Protein AF-X0WHH7-F1 (afdb_monomer)

Foldseek 3Di:
DFEAQAPVSLVVCVVCVVVVAQEEYDHPDPDHHPCLVVDQADPPVRDGSCVVRVVSRVCLVPDPSYHD

Secondary structure (DSSP, 8-state):
-EE--BHHHHHHHHHHHHTT--EEEE-SSSSSBGGGGG-SEETTTTEEHHHHHHHHHHHHHH-TTEE-

Radius of gyration: 12.02 Å; Cα contacts (8 Å, |Δi|>4): 99; chains: 1; bounding box: 30×26×27 Å

Solvent-accessible surface area (backbone atoms only — not comparable to full-atom values): 3962 Å² total; per-residue (Å²): 112,43,81,42,34,24,66,67,38,47,49,54,46,53,58,42,38,76,74,72,38,78,30,41,45,46,55,92,55,103,62,74,34,50,73,55,65,73,40,70,56,36,85,90,81,59,45,50,29,50,73,69,44,49,62,55,54,52,48,52,75,68,34,89,48,46,48,115

Nearest PDB structures (foldseek):
  7bke-assembly1_a  TM=9.960E-01  e=7.363E-08  Methanospirillum hungatei JF-1
  5odr-assembly1_A  TM=9.957E-01  e=1.112E-07  Methanothermococcus thermolithotrophicus DSM 2095
  7bkd-assembly1_a  TM=9.953E-01  e=1.112E-07  Methanospirillum hungatei JF-1
  1vrq-assembly1_A  TM=8.148E-01  e=3.240E-02  Corynebacterium sp. U-96
  2gah-assembly1_A  TM=8.046E-01  e=6.015E-02  Stenotrophomonas maltophilia

Organism: NCBI:txid412755

Mean predicted aligned error: 2.41 Å

Sequence (68 aa):
MVIGAGIAGIQTSLDLTELGLKVYLVEKTPSIGGRMAQLDKTFPTNDCSLCILAPKMVEVFRNPNIEL

InterPro domains:
  IPR036188 FAD/NAD(P)-binding domain superfamily [G3DSA:3.50.50.60] (1-64)
  IPR039650 H(2):CoB-CoM heterodisulfide,ferredoxin reductase subunit A-like [PTHR43498] (1-62)

pLDDT: mean 96.18, std 1.32, range [90.44, 98.0]

Structure (mmCIF, N/CA/C/O backbone):
data_AF-X0WHH7-F1
#
_entry.id   AF-X0WHH7-F1
#
loop_
_atom_site.group_PDB
_atom_site.id
_atom_site.type_symbol
_atom_site.label_atom_id
_atom_site.label_alt_id
_atom_site.label_comp_id
_atom_site.label_asym_id
_a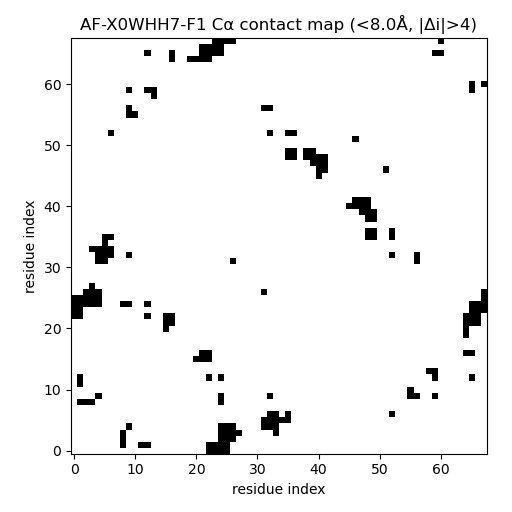tom_site.label_entity_id
_atom_site.label_seq_id
_atom_site.pdbx_PDB_ins_code
_atom_site.Cartn_x
_atom_site.Cartn_y
_atom_site.Cartn_z
_atom_site.occupancy
_atom_site.B_iso_or_equiv
_atom_site.auth_seq_id
_atom_site.auth_comp_id
_atom_site.auth_asym_id
_atom_site.auth_atom_id
_atom_site.pdbx_PDB_model_num
ATOM 1 N N . MET A 1 1 ? -11.793 1.900 3.460 1.00 93.12 1 MET A N 1
ATOM 2 C CA . MET A 1 1 ? -11.490 0.547 2.944 1.00 93.12 1 MET A CA 1
ATOM 3 C C . MET A 1 1 ? -10.665 0.709 1.680 1.00 93.12 1 MET A C 1
ATOM 5 O O . MET A 1 1 ? -11.050 1.512 0.839 1.00 93.12 1 MET A O 1
ATOM 9 N N . VAL A 1 2 ? -9.547 -0.003 1.577 1.00 97.31 2 VAL A N 1
ATOM 10 C CA . VAL A 1 2 ? -8.605 0.011 0.452 1.00 97.31 2 VAL A CA 1
ATOM 11 C C . VAL A 1 2 ? -8.481 -1.420 -0.068 1.00 97.31 2 VAL A C 1
ATOM 13 O O . VAL A 1 2 ? -8.343 -2.352 0.721 1.00 97.31 2 VAL A O 1
ATOM 16 N N . ILE A 1 3 ? -8.566 -1.602 -1.387 1.00 97.38 3 ILE A N 1
ATOM 17 C CA . ILE A 1 3 ? -8.492 -2.918 -2.034 1.00 97.38 3 ILE A CA 1
ATOM 18 C C . ILE A 1 3 ? -7.221 -2.971 -2.884 1.00 97.38 3 ILE A C 1
ATOM 20 O O . ILE A 1 3 ? -7.069 -2.193 -3.825 1.00 97.38 3 ILE A O 1
ATOM 24 N N . GLY A 1 4 ? -6.337 -3.909 -2.555 1.00 97.25 4 GLY A N 1
ATOM 25 C CA . GLY A 1 4 ? -5.016 -4.098 -3.146 1.00 97.25 4 GLY A CA 1
ATOM 26 C C . GLY A 1 4 ? -3.915 -3.429 -2.323 1.00 97.25 4 GLY A C 1
ATOM 27 O O . GLY A 1 4 ? -3.832 -2.206 -2.250 1.00 97.25 4 GLY A O 1
ATOM 28 N N . ALA A 1 5 ? -3.008 -4.227 -1.770 1.00 97.12 5 ALA A N 1
ATOM 29 C CA . ALA A 1 5 ? -1.876 -3.805 -0.953 1.00 97.12 5 ALA A CA 1
ATOM 30 C C . ALA A 1 5 ? -0.564 -3.735 -1.754 1.00 97.12 5 ALA A C 1
ATOM 32 O O . ALA A 1 5 ? 0.494 -4.166 -1.299 1.00 97.12 5 ALA A O 1
ATOM 33 N N . GLY A 1 6 ? -0.612 -3.171 -2.964 1.00 97.12 6 GLY A N 1
ATOM 34 C CA . GLY A 1 6 ? 0.591 -2.688 -3.652 1.00 97.12 6 GLY A CA 1
ATOM 35 C C . GLY A 1 6 ? 1.110 -1.381 -3.038 1.00 97.12 6 GLY A C 1
ATOM 36 O O . GLY A 1 6 ? 0.501 -0.844 -2.117 1.00 97.12 6 GLY A O 1
ATOM 37 N N . ILE A 1 7 ? 2.188 -0.810 -3.590 1.00 97.25 7 ILE A N 1
ATOM 38 C CA . ILE A 1 7 ? 2.755 0.465 -3.097 1.00 97.25 7 ILE A CA 1
ATOM 39 C C . ILE A 1 7 ? 1.715 1.593 -2.994 1.00 97.25 7 ILE A C 1
ATO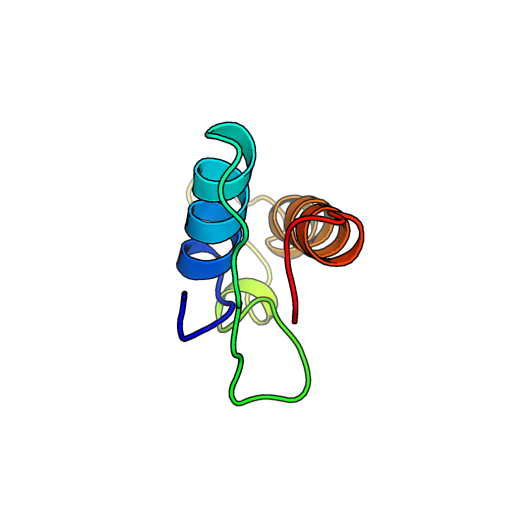M 41 O O . ILE A 1 7 ? 1.720 2.341 -2.022 1.00 97.25 7 ILE A O 1
ATOM 45 N N . ALA A 1 8 ? 0.785 1.668 -3.951 1.00 97.56 8 ALA A N 1
ATOM 46 C CA . ALA A 1 8 ? -0.292 2.652 -3.936 1.00 97.56 8 ALA A CA 1
ATOM 47 C C . ALA A 1 8 ? -1.244 2.443 -2.746 1.00 97.56 8 ALA A C 1
ATOM 49 O O . ALA A 1 8 ? -1.470 3.373 -1.982 1.00 97.56 8 ALA A O 1
ATOM 50 N N . GLY A 1 9 ? -1.756 1.224 -2.546 1.00 97.38 9 GLY A N 1
ATOM 51 C CA . GLY A 1 9 ? -2.695 0.936 -1.458 1.00 97.38 9 GLY A CA 1
ATOM 52 C C . GLY A 1 9 ? -2.061 1.019 -0.071 1.00 97.38 9 GLY A C 1
ATOM 53 O O . GLY A 1 9 ? -2.700 1.497 0.865 1.00 97.38 9 GLY A O 1
ATOM 54 N N . ILE A 1 10 ? -0.789 0.628 0.048 1.00 97.50 10 ILE A N 1
ATOM 55 C CA . ILE A 1 10 ? 0.021 0.825 1.257 1.00 97.50 10 ILE A CA 1
ATOM 56 C C . ILE A 1 10 ? 0.089 2.318 1.592 1.00 97.50 10 ILE A C 1
ATOM 58 O O . ILE A 1 10 ? -0.272 2.700 2.701 1.00 97.50 10 ILE A O 1
ATOM 62 N N . GLN A 1 11 ? 0.472 3.168 0.631 1.00 97.62 11 GLN A N 1
ATOM 63 C CA . GLN A 1 11 ? 0.581 4.607 0.875 1.00 97.62 11 GLN A CA 1
ATOM 64 C C . GLN A 1 11 ? -0.771 5.234 1.217 1.00 97.62 11 GLN A C 1
ATOM 66 O O . GLN A 1 11 ? -0.881 5.924 2.222 1.00 97.62 11 GLN A O 1
ATOM 71 N N . THR A 1 12 ? -1.819 4.929 0.446 1.00 97.75 12 THR A N 1
ATOM 72 C CA . THR A 1 12 ? -3.170 5.434 0.721 1.00 97.75 12 THR A CA 1
ATOM 73 C C . THR A 1 12 ? -3.649 5.039 2.117 1.00 97.75 12 THR A C 1
ATOM 75 O O . THR A 1 12 ? -4.310 5.827 2.782 1.00 97.75 12 THR A O 1
ATOM 78 N N . SER A 1 13 ? -3.318 3.831 2.580 1.00 97.56 13 SER A N 1
ATOM 79 C CA . SER A 1 13 ? -3.697 3.388 3.923 1.00 97.56 13 SER A CA 1
ATOM 80 C C . SER A 1 13 ? -2.967 4.178 5.005 1.00 97.56 13 SER A C 1
ATOM 82 O O . SER A 1 13 ? -3.613 4.623 5.948 1.00 97.56 13 SER A O 1
ATOM 84 N N . LEU A 1 14 ? -1.660 4.404 4.847 1.00 97.19 14 LEU A N 1
ATOM 85 C CA . LEU A 1 14 ? -0.875 5.222 5.776 1.00 97.19 14 LEU A CA 1
ATOM 86 C C . LEU A 1 14 ? -1.408 6.661 5.837 1.00 97.19 14 LEU A C 1
ATOM 88 O O . LEU A 1 14 ? -1.752 7.122 6.924 1.00 97.19 14 LEU A O 1
ATOM 92 N N . ASP A 1 15 ? -1.612 7.304 4.684 1.00 97.50 15 ASP A N 1
ATOM 93 C CA . ASP A 1 15 ? -2.123 8.680 4.598 1.00 97.50 15 ASP A CA 1
ATOM 94 C C . ASP A 1 15 ? -3.499 8.822 5.275 1.00 97.50 15 ASP A C 1
ATOM 96 O O . ASP A 1 15 ? -3.763 9.775 6.005 1.00 97.50 15 ASP A O 1
ATOM 100 N N . LEU A 1 16 ? -4.395 7.847 5.082 1.00 96.81 16 LEU A N 1
ATOM 101 C CA . LEU A 1 16 ? -5.708 7.849 5.734 1.00 96.81 16 LEU A CA 1
ATOM 102 C C . LEU A 1 16 ? -5.597 7.674 7.255 1.00 96.81 16 LEU A C 1
ATOM 104 O O . LEU A 1 16 ? -6.376 8.281 7.992 1.00 96.81 16 LEU A O 1
ATOM 108 N N . THR A 1 17 ? -4.638 6.882 7.742 1.00 96.50 17 THR A N 1
ATOM 109 C CA . THR A 1 17 ? -4.423 6.752 9.190 1.00 96.50 17 THR A CA 1
ATOM 110 C C . THR A 1 17 ? -3.808 7.989 9.831 1.00 96.50 17 THR A C 1
ATOM 112 O O . THR A 1 17 ? -4.122 8.266 10.988 1.00 96.50 17 THR A O 1
ATOM 115 N N . GLU A 1 18 ? -3.011 8.772 9.100 1.00 95.44 18 GLU A N 1
ATOM 116 C CA . GLU A 1 18 ? -2.522 10.075 9.573 1.00 95.44 18 GLU A CA 1
ATOM 117 C C . GLU A 1 18 ? -3.672 11.070 9.791 1.00 95.44 18 GLU A C 1
ATOM 119 O O . GLU A 1 18 ? -3.621 11.896 10.701 1.00 95.44 18 GLU A O 1
ATOM 124 N N . LEU A 1 19 ? -4.765 10.934 9.031 1.00 95.75 19 LEU A N 1
ATOM 125 C CA . LEU A 1 19 ? -6.010 11.686 9.230 1.00 95.75 19 LEU A CA 1
ATOM 126 C C . LEU A 1 19 ? -6.871 11.154 10.394 1.00 95.75 19 LEU A C 1
ATOM 128 O O . LEU A 1 19 ? -7.975 11.649 10.621 1.00 95.75 19 LEU A O 1
ATOM 132 N N . GLY A 1 20 ? -6.399 10.140 11.126 1.00 95.31 20 GLY A N 1
ATOM 133 C CA . GLY A 1 20 ? -7.113 9.526 12.247 1.00 95.31 20 GLY A CA 1
ATOM 134 C C . GLY A 1 20 ? -8.232 8.566 11.834 1.00 95.31 20 GLY A C 1
ATOM 135 O O . GLY A 1 20 ? -9.081 8.224 12.658 1.00 95.31 20 GLY A O 1
ATOM 136 N N . LEU A 1 21 ? -8.267 8.129 10.570 1.00 96.25 21 LEU A N 1
ATOM 137 C CA . LEU A 1 21 ? -9.280 7.198 10.072 1.00 96.25 21 LEU A CA 1
ATOM 138 C C . LEU A 1 21 ? -8.828 5.746 10.261 1.00 96.25 21 LEU A C 1
ATOM 140 O O . LEU A 1 21 ? -7.683 5.398 9.978 1.00 96.25 21 LEU A O 1
ATOM 144 N N . LYS A 1 22 ? -9.756 4.871 10.667 1.00 97.00 22 LYS A N 1
ATOM 145 C CA . LYS A 1 22 ? -9.529 3.420 10.642 1.00 97.00 22 LYS A CA 1
ATOM 146 C C . LYS A 1 22 ? -9.602 2.911 9.199 1.00 97.00 22 LYS A C 1
ATOM 148 O O . LYS A 1 22 ? -10.574 3.179 8.485 1.00 97.00 22 LYS A O 1
ATOM 153 N N . VAL A 1 23 ? -8.602 2.145 8.777 1.00 98.00 23 VAL A N 1
ATOM 154 C CA . VAL A 1 23 ? -8.482 1.613 7.417 1.00 98.00 23 VAL A CA 1
ATOM 155 C C . VAL A 1 23 ? -8.547 0.091 7.443 1.00 98.00 23 VAL A C 1
ATOM 157 O O . VAL A 1 23 ? -7.875 -0.557 8.230 1.00 98.00 23 VAL A O 1
ATOM 160 N N . TYR A 1 24 ? -9.341 -0.475 6.539 1.00 97.81 24 TYR A N 1
ATOM 161 C CA . TYR A 1 24 ? -9.311 -1.900 6.210 1.00 97.81 24 TYR A CA 1
ATOM 162 C C . TYR A 1 24 ? -8.569 -2.043 4.884 1.00 97.81 24 TYR A C 1
ATOM 164 O O . TYR A 1 24 ? -9.028 -1.459 3.893 1.00 97.81 24 TYR A O 1
ATOM 172 N N . LEU A 1 25 ? -7.440 -2.747 4.875 1.00 97.56 25 LEU A N 1
ATOM 173 C CA . LEU A 1 25 ? -6.582 -2.961 3.713 1.00 97.56 25 LEU A CA 1
ATOM 174 C C . LEU A 1 25 ? -6.663 -4.426 3.285 1.00 97.56 25 LEU A C 1
ATOM 176 O O . LEU A 1 25 ? -6.085 -5.289 3.922 1.00 97.56 25 LEU A O 1
ATOM 180 N N . VAL A 1 26 ? -7.347 -4.697 2.176 1.00 97.31 26 VAL A N 1
ATOM 181 C CA . VAL A 1 26 ? -7.578 -6.068 1.701 1.00 97.31 26 VAL A CA 1
ATOM 182 C C . VAL A 1 26 ? -6.623 -6.398 0.561 1.00 97.31 26 VAL A C 1
ATOM 184 O O . VAL A 1 26 ? -6.623 -5.707 -0.458 1.00 97.31 26 VAL A O 1
ATOM 187 N N . GLU A 1 27 ? -5.860 -7.482 0.684 1.00 97.19 27 GLU A N 1
ATOM 188 C CA . GLU A 1 27 ? -5.008 -8.019 -0.385 1.00 97.19 27 GLU A CA 1
ATOM 189 C C . GLU A 1 27 ? -5.486 -9.406 -0.826 1.00 97.19 27 GLU A C 1
ATOM 191 O O . GLU A 1 27 ? -5.913 -10.233 -0.025 1.00 97.19 27 GLU A O 1
ATOM 196 N N . LYS A 1 28 ? -5.430 -9.658 -2.136 1.00 96.56 28 LYS A N 1
ATOM 197 C CA . LYS A 1 28 ? -5.801 -10.939 -2.735 1.00 96.56 28 LYS A CA 1
ATOM 198 C C . LYS A 1 28 ? -4.741 -12.008 -2.475 1.00 96.56 28 LYS A C 1
ATOM 200 O O . LYS A 1 28 ? -5.085 -13.180 -2.333 1.00 96.56 28 LYS A O 1
ATOM 205 N N . THR A 1 29 ? -3.461 -11.643 -2.513 1.00 95.69 29 THR A N 1
ATOM 206 C CA . THR A 1 29 ? -2.352 -12.581 -2.299 1.00 95.69 29 THR A CA 1
ATOM 207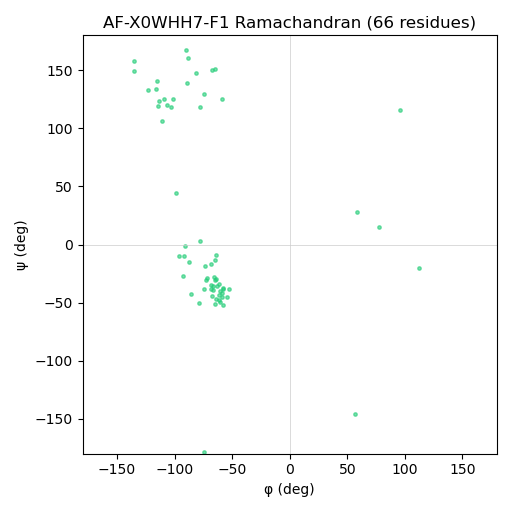 C C . THR A 1 29 ? -1.970 -12.714 -0.823 1.00 95.69 29 THR A C 1
ATOM 209 O O . THR A 1 29 ? -2.236 -11.811 -0.041 1.00 95.69 29 THR A O 1
ATOM 212 N N . PRO A 1 30 ? -1.271 -13.794 -0.420 1.00 95.25 30 PRO A N 1
ATOM 213 C CA . PRO A 1 30 ? -0.849 -13.983 0.975 1.00 95.25 30 PRO A CA 1
ATOM 214 C C . PRO A 1 30 ? 0.149 -12.940 1.505 1.00 95.25 30 PRO A C 1
ATOM 216 O O . PRO A 1 30 ? 0.481 -12.960 2.685 1.00 95.25 30 PRO A O 1
ATOM 219 N N . SER A 1 31 ? 0.689 -12.085 0.634 1.00 94.62 31 SER A N 1
ATOM 220 C CA . SER A 1 31 ? 1.669 -11.062 0.983 1.00 94.62 31 SER A CA 1
ATOM 221 C C . SER A 1 31 ? 1.316 -9.732 0.328 1.00 94.62 31 SER A C 1
ATOM 223 O O . SER A 1 31 ? 0.767 -9.702 -0.777 1.00 94.62 31 SER A O 1
ATOM 225 N N . ILE A 1 32 ? 1.678 -8.645 1.006 1.00 95.75 32 ILE A N 1
ATOM 226 C CA . ILE A 1 32 ? 1.554 -7.269 0.525 1.00 95.75 32 ILE A CA 1
ATOM 227 C C . ILE A 1 32 ? 2.822 -6.839 -0.233 1.00 95.75 32 ILE A C 1
ATOM 229 O O . ILE A 1 32 ? 3.850 -7.511 -0.204 1.00 95.75 32 ILE A O 1
ATOM 233 N N . GLY A 1 33 ? 2.756 -5.712 -0.936 1.00 95.19 33 GLY A N 1
ATOM 234 C CA . GLY A 1 33 ? 3.848 -5.139 -1.731 1.00 95.19 33 GLY A CA 1
ATOM 235 C C . GLY A 1 33 ? 3.595 -5.159 -3.243 1.00 95.19 33 GLY A C 1
ATOM 236 O O . GLY A 1 33 ? 4.155 -4.344 -3.984 1.00 95.19 33 GLY A O 1
ATOM 237 N N . GLY A 1 34 ? 2.689 -6.020 -3.716 1.00 96.12 34 GLY A N 1
ATOM 238 C CA . GLY A 1 34 ? 2.270 -6.090 -5.118 1.00 96.12 34 GLY A CA 1
ATOM 239 C C . GLY A 1 34 ? 3.435 -6.325 -6.089 1.00 96.12 34 GLY A C 1
ATOM 240 O O . GLY A 1 34 ? 4.407 -7.006 -5.774 1.00 96.12 34 GLY A O 1
ATOM 241 N N . ARG A 1 35 ? 3.357 -5.739 -7.291 1.00 96.44 35 ARG A N 1
ATOM 242 C CA . ARG A 1 35 ? 4.409 -5.895 -8.317 1.00 96.44 35 ARG A CA 1
ATOM 243 C C . ARG A 1 35 ? 5.744 -5.270 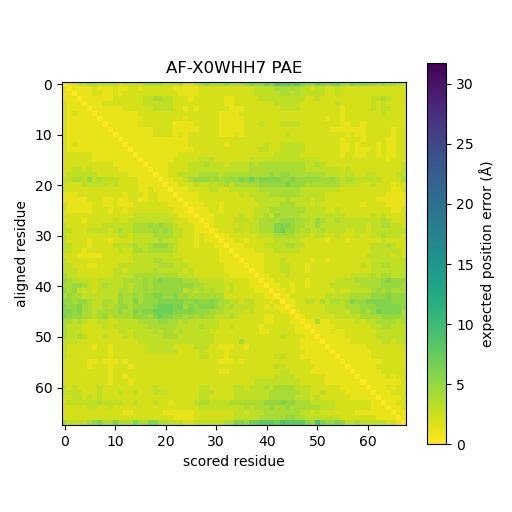-7.925 1.00 96.44 35 ARG A C 1
ATOM 245 O O . ARG A 1 35 ? 6.779 -5.732 -8.383 1.00 96.44 35 ARG A O 1
ATOM 252 N N . MET A 1 36 ? 5.729 -4.230 -7.093 1.00 95.94 36 MET A N 1
ATOM 253 C CA . MET A 1 36 ? 6.954 -3.539 -6.697 1.00 95.94 36 MET A CA 1
ATOM 254 C C . MET A 1 36 ? 7.893 -4.464 -5.916 1.00 95.94 36 MET A C 1
ATOM 256 O O . MET A 1 36 ? 9.095 -4.415 -6.139 1.00 95.94 36 MET A O 1
ATOM 260 N N . ALA A 1 37 ? 7.343 -5.369 -5.100 1.00 95.88 37 ALA A N 1
ATOM 261 C CA . ALA A 1 37 ? 8.113 -6.379 -4.372 1.00 95.88 37 ALA A CA 1
ATOM 262 C C . ALA A 1 37 ? 8.811 -7.412 -5.282 1.00 95.88 37 ALA A C 1
ATOM 264 O O . ALA A 1 37 ? 9.658 -8.165 -4.814 1.00 95.88 37 ALA A O 1
ATOM 265 N N . GLN A 1 38 ? 8.448 -7.472 -6.567 1.00 95.50 38 GLN A N 1
ATOM 266 C CA . GLN A 1 38 ? 9.033 -8.387 -7.553 1.00 95.50 38 GLN A CA 1
ATOM 267 C C . GLN A 1 38 ? 10.144 -7.727 -8.384 1.00 95.50 38 GLN A C 1
ATOM 269 O O . GLN A 1 38 ? 10.821 -8.410 -9.150 1.00 95.50 38 GLN A O 1
ATOM 274 N N . LEU A 1 39 ? 10.312 -6.405 -8.282 1.00 96.12 39 LEU A N 1
ATOM 275 C CA . LEU A 1 39 ? 11.349 -5.671 -9.004 1.00 96.12 39 LEU A CA 1
ATOM 276 C C . LEU A 1 39 ? 12.680 -5.784 -8.260 1.00 96.12 39 LEU A C 1
ATOM 278 O O . LEU A 1 39 ? 12.694 -5.786 -7.038 1.00 96.12 39 LEU A O 1
ATOM 282 N N . ASP A 1 40 ? 13.803 -5.795 -8.974 1.00 94.94 40 ASP A N 1
ATOM 283 C CA . ASP A 1 40 ? 15.120 -5.672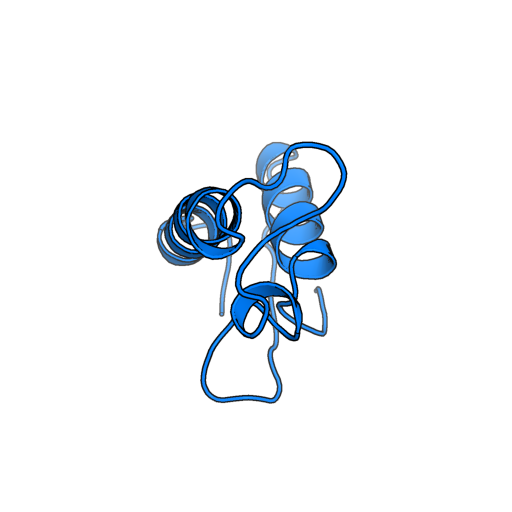 -8.331 1.00 94.94 40 ASP A CA 1
ATOM 284 C C . ASP A 1 40 ? 15.402 -4.205 -7.967 1.00 94.94 40 ASP A C 1
ATOM 286 O O . ASP A 1 40 ? 15.691 -3.867 -6.819 1.00 94.94 40 ASP A O 1
ATOM 290 N N . LYS A 1 41 ? 15.220 -3.298 -8.936 1.00 95.62 41 LYS A N 1
ATOM 291 C CA . LYS A 1 41 ? 15.536 -1.871 -8.794 1.00 95.62 41 LYS A CA 1
ATOM 292 C C . LYS A 1 41 ? 14.451 -0.959 -9.347 1.00 95.62 41 LYS A C 1
ATOM 294 O O . LYS A 1 41 ? 13.682 -1.357 -10.223 1.00 95.62 41 LYS A O 1
ATOM 299 N N . THR A 1 42 ? 14.420 0.282 -8.867 1.00 93.88 42 THR A N 1
ATOM 300 C CA . THR A 1 42 ? 13.502 1.323 -9.346 1.00 93.88 42 THR A CA 1
ATOM 301 C C . THR A 1 42 ? 14.243 2.455 -10.046 1.00 93.88 42 THR A C 1
ATOM 303 O O . THR A 1 42 ? 15.101 3.109 -9.459 1.00 93.88 42 THR A O 1
ATOM 306 N N . PHE A 1 43 ? 13.881 2.729 -11.298 1.00 94.62 43 PHE A N 1
ATOM 307 C CA . PHE A 1 43 ? 14.297 3.950 -11.996 1.00 94.62 43 PHE A CA 1
ATOM 308 C C . PHE A 1 43 ? 13.688 5.195 -11.306 1.00 94.62 43 PHE A C 1
ATOM 310 O O . PHE A 1 43 ? 12.586 5.091 -10.762 1.00 94.62 43 PHE A O 1
ATOM 317 N N . PRO A 1 44 ? 14.331 6.380 -11.359 1.00 95.25 44 PRO A N 1
ATOM 318 C CA . PRO A 1 44 ? 15.631 6.684 -11.973 1.00 95.25 44 PRO A CA 1
ATOM 319 C C . PRO A 1 44 ? 16.832 6.465 -11.050 1.00 95.25 44 PRO A C 1
ATOM 321 O O . PRO A 1 44 ? 17.961 6.431 -11.530 1.00 95.25 44 PRO A O 1
ATOM 324 N N . THR A 1 45 ? 16.605 6.334 -9.745 1.00 94.44 45 THR A N 1
ATOM 325 C CA . THR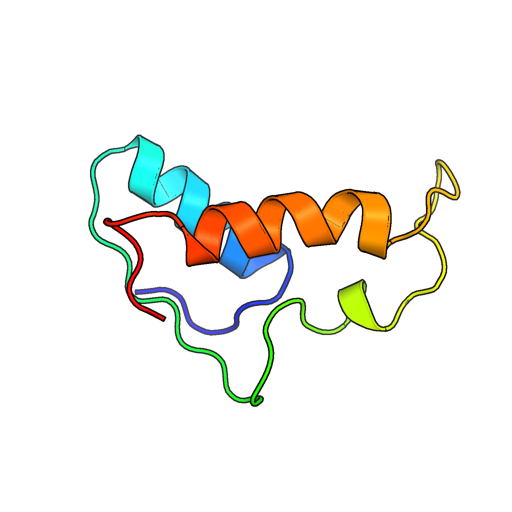 A 1 45 ? 17.677 6.264 -8.743 1.00 94.44 45 THR A CA 1
ATOM 326 C C . THR A 1 45 ? 18.415 4.927 -8.753 1.00 94.44 45 THR A C 1
ATOM 328 O O . THR A 1 45 ? 19.548 4.852 -8.291 1.00 94.44 45 THR A O 1
ATOM 331 N N . ASN A 1 46 ? 17.810 3.886 -9.336 1.00 94.44 46 ASN A N 1
ATOM 332 C CA . ASN A 1 46 ? 18.294 2.505 -9.320 1.00 94.44 46 ASN A CA 1
ATOM 333 C C . ASN A 1 46 ? 18.470 1.940 -7.902 1.00 94.44 46 ASN A C 1
ATOM 335 O O . ASN A 1 46 ? 19.275 1.029 -7.689 1.00 94.44 46 ASN A O 1
ATOM 339 N N . ASP A 1 47 ? 17.680 2.440 -6.951 1.00 93.75 47 ASP A N 1
ATOM 340 C CA . ASP A 1 47 ? 17.604 1.874 -5.610 1.00 93.75 47 ASP A CA 1
ATOM 341 C C . ASP A 1 47 ? 16.965 0.488 -5.646 1.00 93.75 47 ASP A C 1
ATOM 343 O O . ASP A 1 47 ? 16.107 0.205 -6.485 1.00 93.75 47 ASP A O 1
ATOM 347 N N . CYS A 1 48 ? 17.367 -0.371 -4.709 1.00 93.62 48 CYS A N 1
ATOM 348 C CA . CYS A 1 48 ? 16.696 -1.645 -4.480 1.00 93.62 48 CYS A CA 1
ATOM 349 C C . CYS A 1 48 ? 15.223 -1.389 -4.134 1.00 93.62 48 CYS A C 1
ATOM 351 O O . CYS A 1 48 ? 14.915 -0.654 -3.190 1.00 93.62 48 CYS A O 1
ATOM 353 N N . SER A 1 49 ? 14.312 -2.010 -4.885 1.00 96.06 49 SER A N 1
ATOM 354 C CA . SER A 1 49 ? 12.867 -1.795 -4.730 1.00 96.06 49 SER A CA 1
ATOM 355 C C . SER A 1 49 ? 12.395 -2.127 -3.308 1.00 96.06 49 SER A C 1
ATOM 357 O O . SER A 1 49 ? 11.580 -1.414 -2.721 1.00 96.06 49 SER A O 1
ATOM 359 N N . LEU A 1 50 ? 12.964 -3.183 -2.723 1.00 96.06 50 LEU A N 1
ATOM 360 C CA . LEU A 1 50 ? 12.604 -3.658 -1.401 1.00 96.06 50 LEU A CA 1
ATOM 361 C C . LEU A 1 50 ? 13.132 -2.723 -0.313 1.00 96.06 50 LEU A C 1
ATOM 363 O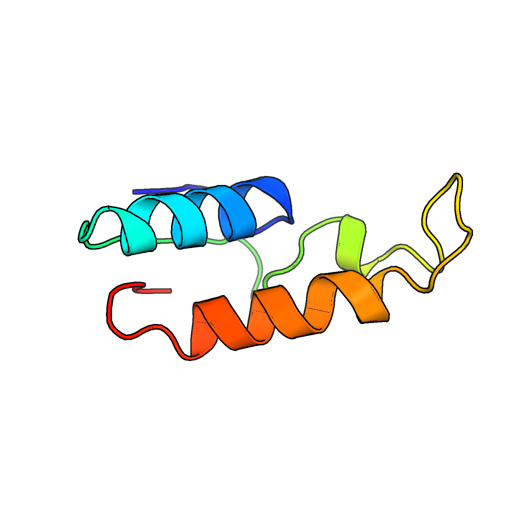 O . LEU A 1 50 ? 12.468 -2.569 0.706 1.00 96.06 50 LEU A O 1
ATOM 367 N N . CYS A 1 51 ? 14.259 -2.040 -0.534 1.00 96.12 51 CYS A N 1
ATOM 368 C CA . CYS A 1 51 ? 14.789 -1.072 0.430 1.00 96.12 51 CYS A CA 1
ATOM 369 C C . CYS A 1 51 ? 13.816 0.086 0.685 1.00 96.12 51 CYS A C 1
ATOM 371 O O . CYS A 1 51 ? 13.737 0.574 1.809 1.00 96.12 51 CYS A O 1
ATOM 373 N N . ILE A 1 52 ? 13.055 0.501 -0.330 1.00 95.94 52 ILE A N 1
ATOM 374 C CA . ILE A 1 52 ? 12.064 1.578 -0.198 1.00 95.94 52 ILE A CA 1
ATOM 375 C C . ILE A 1 52 ? 10.659 1.060 0.144 1.00 95.94 52 ILE A C 1
ATOM 377 O O . ILE A 1 52 ? 9.879 1.768 0.780 1.00 95.94 52 ILE A O 1
ATOM 381 N N . LEU A 1 53 ? 10.326 -0.176 -0.238 1.00 96.88 53 LEU A N 1
ATOM 382 C CA . LEU A 1 53 ? 9.006 -0.766 -0.010 1.00 96.88 53 LEU A CA 1
ATOM 383 C C . LEU A 1 53 ? 8.871 -1.431 1.370 1.00 96.88 53 LEU A C 1
ATOM 385 O O . LEU A 1 53 ? 7.855 -1.249 2.039 1.00 96.88 53 LEU A O 1
ATOM 389 N N . ALA A 1 54 ? 9.883 -2.180 1.813 1.00 96.81 54 ALA A N 1
ATOM 390 C CA . ALA A 1 54 ? 9.867 -2.905 3.083 1.00 96.81 54 ALA A CA 1
ATOM 391 C C . ALA A 1 54 ? 9.553 -2.028 4.309 1.00 96.81 54 ALA A C 1
ATOM 393 O O . ALA A 1 54 ? 8.714 -2.455 5.106 1.00 96.81 54 ALA A O 1
ATOM 394 N N . PRO A 1 55 ? 10.131 -0.818 4.490 1.00 97.38 55 PRO A N 1
ATOM 395 C CA . PRO A 1 55 ? 9.778 0.011 5.641 1.00 97.38 55 PRO A CA 1
ATOM 396 C C . PRO A 1 55 ? 8.287 0.369 5.657 1.00 97.38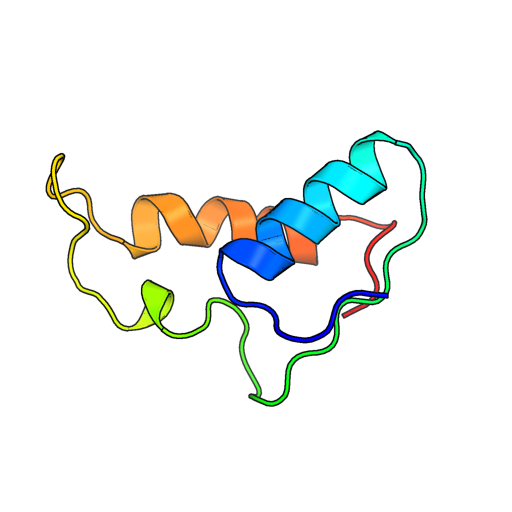 55 PRO A C 1
ATOM 398 O O . PRO A 1 55 ? 7.659 0.264 6.706 1.00 97.38 55 PRO A O 1
ATOM 401 N N . LYS A 1 56 ? 7.691 0.671 4.495 1.00 96.69 56 LYS A N 1
ATOM 402 C CA . LYS A 1 56 ? 6.254 0.970 4.384 1.00 96.69 56 LYS A CA 1
ATOM 403 C C . LYS A 1 56 ? 5.378 -0.254 4.659 1.00 96.69 56 LYS A C 1
ATOM 405 O O . LYS A 1 56 ? 4.339 -0.135 5.298 1.00 96.69 56 LYS A O 1
ATOM 410 N N . MET A 1 57 ? 5.798 -1.441 4.214 1.00 96.44 57 MET A N 1
ATOM 411 C CA . MET A 1 57 ? 5.101 -2.695 4.536 1.00 96.44 57 MET A CA 1
ATOM 412 C C . MET A 1 57 ? 5.085 -2.955 6.049 1.00 96.44 57 MET A C 1
ATOM 414 O O . MET A 1 57 ? 4.053 -3.330 6.602 1.00 96.44 57 MET A O 1
ATOM 418 N N . VAL A 1 58 ? 6.217 -2.732 6.724 1.00 97.19 58 VAL A N 1
ATOM 419 C CA . VAL A 1 58 ? 6.331 -2.892 8.181 1.00 97.19 58 VAL A CA 1
ATOM 420 C C . VAL A 1 58 ? 5.496 -1.850 8.920 1.00 97.19 58 VAL A C 1
ATOM 422 O O . VAL A 1 58 ? 4.873 -2.177 9.926 1.00 97.19 58 VAL A O 1
ATOM 425 N N . GLU A 1 59 ? 5.471 -0.613 8.432 1.00 96.56 59 GLU A N 1
ATOM 426 C CA . GLU A 1 59 ? 4.677 0.467 9.014 1.00 96.56 59 GLU A CA 1
ATOM 427 C C . GLU A 1 59 ? 3.183 0.150 8.975 1.00 96.56 59 GLU A C 1
ATOM 429 O O . GLU A 1 59 ? 2.522 0.212 10.008 1.00 96.56 59 GLU A O 1
ATOM 434 N N . VAL A 1 60 ? 2.675 -0.304 7.824 1.00 96.38 60 VAL A N 1
ATOM 435 C CA . VAL A 1 60 ? 1.282 -0.749 7.688 1.00 96.38 60 VAL A CA 1
ATOM 436 C C . VAL A 1 60 ? 0.969 -1.898 8.643 1.00 96.38 60 VAL A C 1
ATOM 438 O O . VAL A 1 60 ? -0.044 -1.854 9.332 1.00 96.38 60 VAL A O 1
ATOM 441 N N . PHE A 1 61 ? 1.850 -2.896 8.734 1.00 94.88 61 PHE A N 1
ATOM 442 C CA 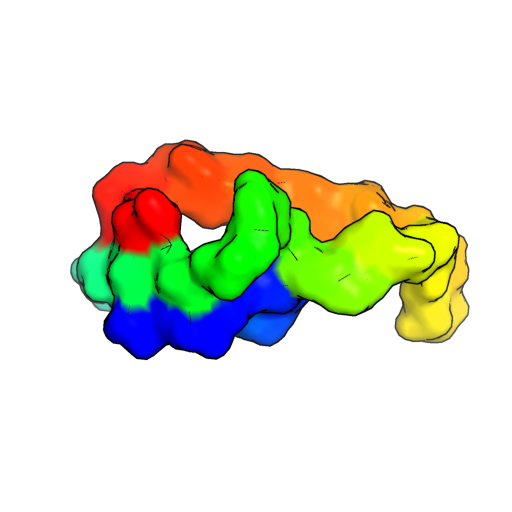. PHE A 1 61 ? 1.652 -4.050 9.616 1.00 94.88 61 PHE A CA 1
ATOM 443 C C . PHE A 1 61 ? 1.642 -3.683 11.109 1.00 94.88 61 PHE A C 1
ATOM 445 O O . PHE A 1 61 ? 1.004 -4.356 11.914 1.00 94.88 61 PHE A O 1
ATOM 452 N N . ARG A 1 62 ? 2.372 -2.634 11.504 1.00 96.06 62 ARG A N 1
ATOM 453 C CA . ARG A 1 62 ? 2.463 -2.181 12.902 1.00 96.06 62 ARG A CA 1
ATOM 454 C C . ARG A 1 62 ? 1.427 -1.123 13.270 1.00 96.06 62 ARG A C 1
ATOM 456 O O . ARG A 1 62 ? 1.321 -0.787 14.449 1.00 96.06 62 ARG A O 1
ATOM 463 N N . ASN A 1 63 ? 0.705 -0.572 12.301 1.00 96.25 63 ASN A N 1
ATOM 464 C CA . ASN A 1 63 ? -0.228 0.515 12.542 1.00 96.25 63 ASN A CA 1
ATOM 465 C C . ASN A 1 63 ? -1.532 -0.024 13.164 1.00 96.25 63 ASN A C 1
ATOM 467 O O . ASN A 1 63 ? -2.242 -0.784 12.510 1.00 96.25 63 ASN A O 1
ATOM 471 N N . PRO A 1 64 ? -1.898 0.386 14.394 1.00 95.81 64 PRO A N 1
ATOM 472 C CA . PRO A 1 64 ? -3.090 -0.127 15.074 1.00 95.81 64 PRO A CA 1
ATOM 473 C C . PRO A 1 64 ? -4.406 0.307 14.412 1.00 95.81 64 PRO A C 1
ATOM 475 O O . PRO A 1 64 ? -5.451 -0.284 14.679 1.00 95.81 64 PRO A O 1
ATOM 478 N N . ASN A 1 65 ? -4.372 1.337 13.561 1.00 96.88 65 ASN A N 1
ATOM 479 C CA . ASN A 1 65 ? -5.536 1.827 12.828 1.00 96.88 65 ASN A CA 1
ATOM 480 C C . ASN A 1 65 ? -5.705 1.152 11.459 1.00 96.88 65 ASN A C 1
ATOM 482 O O . ASN A 1 65 ? -6.673 1.467 10.763 1.00 96.88 65 ASN A O 1
ATOM 486 N N . ILE A 1 66 ? -4.804 0.240 11.073 1.00 97.56 66 ILE A N 1
ATOM 487 C CA . ILE A 1 66 ? -4.922 -0.552 9.847 1.00 97.56 66 ILE A CA 1
ATOM 488 C C . ILE A 1 66 ? -5.239 -2.001 10.204 1.00 97.56 66 ILE A C 1
ATOM 490 O O . ILE A 1 66 ? -4.521 -2.651 10.956 1.00 97.56 66 ILE A O 1
ATOM 494 N N . GLU A 1 67 ? -6.318 -2.510 9.625 1.00 96.69 67 GLU A N 1
ATOM 495 C CA . GLU A 1 67 ? -6.710 -3.913 9.691 1.00 96.69 67 GLU A CA 1
ATOM 496 C C . GLU A 1 67 ? -6.432 -4.562 8.330 1.00 96.69 67 GLU A C 1
ATOM 498 O O . GLU A 1 67 ? -6.941 -4.089 7.308 1.00 96.69 67 GLU A O 1
ATOM 503 N N . LEU A 1 68 ? -5.570 -5.583 8.334 1.00 90.44 68 LEU A N 1
ATOM 504 C CA . LEU A 1 68 ? -5.045 -6.306 7.168 1.00 90.44 68 LEU A CA 1
ATOM 505 C C . LEU A 1 68 ? -5.786 -7.630 6.945 1.00 90.44 68 LEU A C 1
ATOM 507 O O . LEU A 1 68 ? -5.977 -8.354 7.948 1.00 90.44 68 LEU A O 1
#